Protein AF-A0AAW8JC91-F1 (afdb_monomer_lite)

Structure (mmCIF, N/CA/C/O backbone):
data_AF-A0AAW8JC91-F1
#
_entry.id   AF-A0AAW8JC91-F1
#
loop_
_atom_site.group_PDB
_atom_site.id
_atom_site.type_symbol
_atom_site.label_atom_id
_atom_site.label_alt_id
_atom_site.label_comp_id
_atom_site.label_asym_id
_atom_site.label_entity_id
_atom_site.label_seq_id
_atom_site.pdbx_PDB_ins_code
_atom_site.Cartn_x
_atom_site.Cartn_y
_atom_site.Cartn_z
_atom_site.occupancy
_atom_site.B_iso_or_equiv
_atom_site.auth_seq_id
_atom_site.auth_comp_id
_atom_site.auth_asym_id
_atom_site.auth_atom_id
_atom_site.pdbx_PDB_model_num
ATOM 1 N N . MET A 1 1 ? 11.537 -19.827 -19.166 1.00 36.47 1 MET A N 1
ATOM 2 C CA . MET A 1 1 ? 11.098 -18.742 -20.071 1.00 36.47 1 MET A CA 1
ATOM 3 C C . MET A 1 1 ? 11.007 -17.469 -19.251 1.00 36.47 1 MET A C 1
ATOM 5 O O . MET A 1 1 ? 10.153 -17.377 -18.383 1.00 36.47 1 MET A O 1
ATOM 9 N N . LEU A 1 2 ? 11.974 -16.567 -19.423 1.00 44.66 2 LEU A N 1
ATOM 10 C CA . LEU A 1 2 ? 12.103 -15.345 -18.628 1.00 44.66 2 LEU A CA 1
ATOM 11 C C . LEU A 1 2 ? 11.009 -14.352 -19.037 1.00 44.66 2 LEU A C 1
ATOM 13 O O . LEU A 1 2 ? 10.974 -13.908 -20.182 1.00 44.66 2 LEU A O 1
ATOM 17 N N . TYR A 1 3 ? 10.119 -14.043 -18.097 1.00 44.03 3 TYR A N 1
ATOM 18 C CA . TYR A 1 3 ? 9.054 -13.052 -18.217 1.00 44.03 3 TYR A CA 1
ATOM 19 C C . TYR A 1 3 ? 9.702 -11.673 -18.433 1.00 44.03 3 TYR A C 1
ATOM 21 O O . TYR A 1 3 ? 10.143 -11.031 -17.480 1.00 44.03 3 TYR A O 1
ATOM 29 N N . ARG A 1 4 ? 9.863 -11.242 -19.693 1.00 53.16 4 ARG A N 1
ATOM 30 C CA . ARG A 1 4 ? 10.337 -9.887 -20.002 1.00 53.16 4 ARG A CA 1
ATOM 31 C C . ARG A 1 4 ? 9.214 -8.928 -19.639 1.00 53.16 4 ARG A C 1
ATOM 33 O O . ARG A 1 4 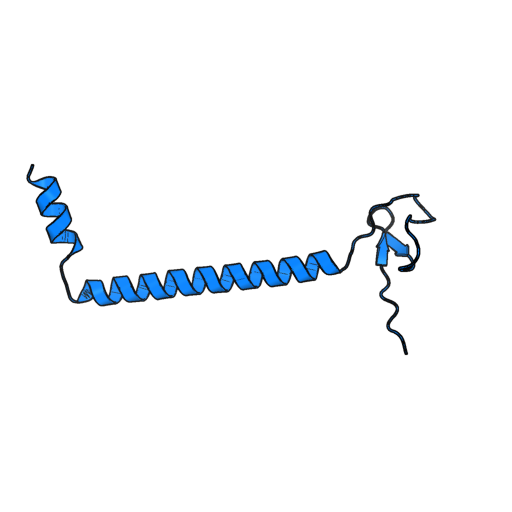? 8.281 -8.742 -20.410 1.00 53.16 4 ARG A O 1
ATOM 40 N N . TYR A 1 5 ? 9.288 -8.371 -18.435 1.00 54.16 5 TYR A N 1
ATOM 41 C CA . TYR A 1 5 ? 8.449 -7.253 -18.030 1.00 54.16 5 TYR A CA 1
ATOM 42 C C . TYR A 1 5 ? 8.586 -6.154 -19.086 1.00 54.16 5 TYR A C 1
ATOM 44 O O . TYR A 1 5 ? 9.664 -5.597 -19.285 1.00 54.16 5 TYR A O 1
ATOM 52 N N . HIS A 1 6 ? 7.504 -5.916 -19.819 1.00 59.22 6 HIS A N 1
ATOM 53 C CA . HIS A 1 6 ? 7.410 -4.832 -20.780 1.00 59.22 6 HIS A CA 1
ATOM 54 C C . HIS A 1 6 ? 7.145 -3.554 -19.987 1.00 59.22 6 HIS A C 1
ATOM 56 O O . HIS A 1 6 ? 6.092 -3.404 -19.366 1.00 59.22 6 HIS A O 1
ATOM 62 N N . TYR A 1 7 ? 8.132 -2.665 -19.941 1.00 62.59 7 TYR A N 1
ATOM 63 C CA . TYR A 1 7 ? 7.986 -1.369 -19.294 1.00 62.59 7 TYR A CA 1
ATOM 64 C C . TYR A 1 7 ? 7.411 -0.398 -20.324 1.00 62.59 7 TYR A C 1
ATOM 66 O O . TYR A 1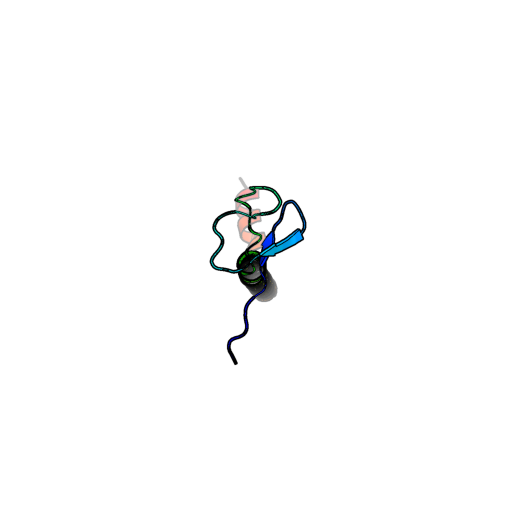 7 ? 7.840 -0.385 -21.475 1.00 62.59 7 TYR A O 1
ATOM 74 N N . HIS A 1 8 ? 6.425 0.405 -19.931 1.00 68.88 8 HIS A N 1
ATOM 75 C CA . HIS A 1 8 ? 5.853 1.427 -20.807 1.00 68.88 8 HIS A CA 1
ATOM 76 C C . HIS A 1 8 ? 6.454 2.793 -20.471 1.00 68.88 8 HIS A C 1
ATOM 78 O O . HIS A 1 8 ? 6.514 3.196 -19.303 1.00 68.88 8 HIS A O 1
ATOM 84 N N . CYS A 1 9 ? 6.900 3.519 -21.496 1.00 69.75 9 CYS A N 1
ATOM 85 C CA . CYS A 1 9 ? 7.327 4.905 -21.337 1.00 69.75 9 CYS A CA 1
ATOM 86 C C . CYS A 1 9 ? 6.123 5.791 -20.977 1.00 69.75 9 CYS A C 1
ATOM 88 O O . CYS A 1 9 ? 5.095 5.732 -21.645 1.00 69.75 9 CYS A O 1
ATOM 90 N N . ALA A 1 10 ? 6.237 6.651 -19.960 1.00 65.19 10 ALA A N 1
ATOM 91 C CA . ALA A 1 10 ? 5.126 7.506 -19.533 1.00 65.19 10 ALA A CA 1
ATOM 92 C C . ALA A 1 10 ? 4.778 8.625 -20.538 1.00 65.19 10 ALA A C 1
ATOM 94 O O . ALA A 1 10 ? 3.697 9.200 -20.451 1.00 65.19 10 ALA A O 1
ATOM 95 N N . CYS A 1 11 ? 5.683 8.944 -21.470 1.00 65.94 11 CYS A N 1
ATOM 96 C CA . CYS A 1 11 ? 5.528 10.046 -22.423 1.00 65.94 11 CYS A CA 1
ATOM 97 C C . CYS A 1 11 ? 4.807 9.624 -23.714 1.00 65.94 11 CYS A C 1
ATOM 99 O O . CYS A 1 11 ? 3.893 10.312 -24.158 1.00 65.94 11 CYS A O 1
ATOM 101 N N . CYS A 1 12 ? 5.172 8.477 -24.293 1.00 72.50 12 CYS A N 1
ATOM 102 C CA . CYS A 1 12 ? 4.625 7.997 -25.570 1.00 72.50 12 CYS A CA 1
ATOM 103 C C . CYS A 1 12 ? 3.960 6.611 -25.483 1.00 72.50 12 CYS A C 1
ATOM 105 O O . CYS A 1 12 ? 3.543 6.070 -26.502 1.00 72.50 12 CYS A O 1
ATOM 107 N N . ASN A 1 13 ? 3.871 6.013 -24.285 1.00 68.25 13 ASN A N 1
ATOM 108 C CA . ASN A 1 13 ? 3.383 4.644 -24.033 1.00 68.25 13 ASN A CA 1
ATOM 109 C C . ASN A 1 13 ? 4.093 3.534 -24.827 1.00 68.25 13 ASN A C 1
ATOM 111 O O . ASN A 1 13 ? 3.653 2.380 -24.805 1.00 68.25 13 ASN A O 1
ATOM 115 N N . HIS A 1 14 ? 5.215 3.851 -25.475 1.00 72.00 14 HIS A N 1
ATOM 116 C CA . HIS A 1 14 ? 6.008 2.886 -26.216 1.00 72.00 14 HIS A CA 1
ATOM 117 C C . HIS A 1 14 ? 6.585 1.817 -25.279 1.00 72.00 14 HIS A C 1
ATOM 119 O O . HIS A 1 14 ? 6.966 2.107 -24.137 1.00 72.00 14 HIS A O 1
ATOM 125 N N . ILE A 1 15 ? 6.617 0.578 -25.767 1.00 71.25 15 ILE A N 1
ATOM 126 C CA . ILE A 1 15 ? 7.121 -0.582 -25.034 1.00 71.25 15 ILE A CA 1
ATOM 127 C C . ILE A 1 15 ? 8.644 -0.525 -25.076 1.00 71.25 15 ILE A C 1
ATOM 129 O O . ILE A 1 15 ? 9.244 -0.694 -26.133 1.00 71.25 15 ILE A O 1
ATOM 133 N N . VAL A 1 16 ? 9.267 -0.293 -23.927 1.00 66.94 16 VAL A N 1
ATOM 134 C CA . VAL A 1 16 ? 10.722 -0.217 -23.797 1.00 66.94 16 VAL A CA 1
ATOM 135 C C . VAL A 1 16 ? 11.270 -1.452 -23.088 1.00 66.94 16 VAL A C 1
ATOM 137 O O . VAL A 1 16 ? 10.625 -2.051 -22.219 1.00 66.94 16 VAL A O 1
ATOM 140 N N . GLY A 1 17 ? 12.472 -1.860 -23.496 1.00 66.56 17 GLY A N 1
ATOM 141 C CA . GLY A 1 17 ? 13.238 -2.897 -22.810 1.00 66.56 17 GLY A CA 1
ATOM 142 C C . GLY A 1 17 ? 13.752 -2.400 -21.458 1.00 66.56 17 GLY A C 1
ATOM 143 O O . GLY A 1 17 ? 14.033 -1.216 -21.291 1.00 66.56 17 GLY A O 1
ATOM 144 N N . SER A 1 18 ? 13.886 -3.307 -20.484 1.00 60.88 18 SER A N 1
ATOM 145 C CA . SER A 1 18 ? 14.388 -2.990 -19.133 1.00 60.88 18 SER A CA 1
ATOM 146 C C . SER A 1 18 ? 15.827 -2.446 -19.111 1.00 60.88 18 SER A C 1
ATOM 148 O O . SER A 1 18 ? 16.269 -1.941 -18.083 1.00 60.88 18 SER A O 1
ATOM 150 N N . ASP A 1 19 ? 16.569 -2.606 -20.204 1.00 62.19 19 ASP A N 1
ATOM 151 C CA . ASP A 1 19 ? 17.955 -2.185 -20.402 1.00 62.19 19 ASP A CA 1
ATOM 152 C C . ASP A 1 19 ? 18.090 -0.736 -20.902 1.00 62.19 19 ASP A C 1
ATOM 154 O O . ASP A 1 19 ? 19.178 -0.159 -20.848 1.00 62.19 19 ASP A O 1
ATOM 158 N N . GLN A 1 20 ? 16.994 -0.126 -21.356 1.00 61.41 20 GLN A N 1
ATOM 159 C CA . GLN A 1 20 ? 17.006 1.205 -21.955 1.00 61.41 20 GLN A CA 1
ATOM 160 C C . GLN A 1 20 ? 16.787 2.272 -20.875 1.00 61.41 20 GLN A C 1
ATOM 162 O O . GLN A 1 20 ? 15.736 2.333 -20.242 1.00 61.41 20 GLN A O 1
ATOM 167 N N . LYS A 1 21 ? 17.810 3.111 -20.644 1.00 60.69 21 LYS A N 1
ATOM 168 C CA . LYS A 1 21 ? 17.786 4.215 -19.658 1.00 60.69 21 LYS A CA 1
ATOM 169 C C . LYS A 1 21 ? 16.914 5.396 -20.093 1.00 60.69 21 LYS A C 1
ATOM 171 O O . LYS A 1 21 ? 16.493 6.190 -19.255 1.00 60.69 21 LYS A O 1
ATOM 176 N N . GLU A 1 22 ? 16.660 5.492 -21.389 1.00 63.38 22 GLU A N 1
ATOM 177 C CA . GLU A 1 22 ? 15.895 6.535 -22.056 1.00 63.38 22 GLU A CA 1
ATOM 178 C C . GLU A 1 22 ? 15.015 5.886 -23.126 1.00 63.38 22 GLU A C 1
ATOM 180 O O . GLU A 1 22 ? 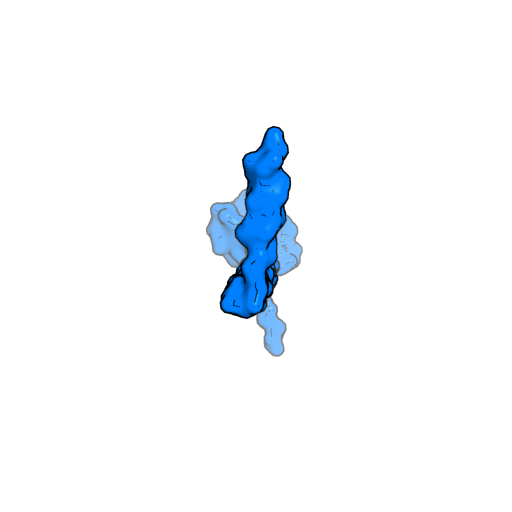15.389 4.874 -23.723 1.00 63.38 22 GLU A O 1
ATOM 185 N N . CYS A 1 23 ? 13.820 6.429 -23.351 1.00 69.19 23 CYS A N 1
ATOM 186 C CA . CYS A 1 23 ? 12.962 5.924 -24.415 1.00 69.19 23 CYS A CA 1
ATOM 187 C C . CYS A 1 23 ? 13.524 6.351 -25.785 1.00 69.19 23 CYS A C 1
ATOM 189 O O . CYS A 1 23 ? 13.635 7.556 -26.014 1.00 69.19 23 CYS A O 1
ATOM 191 N N . PRO A 1 24 ? 13.808 5.424 -26.719 1.00 68.31 24 PRO A N 1
ATOM 192 C CA . PRO A 1 24 ? 14.412 5.753 -28.015 1.00 68.31 24 PRO A CA 1
ATOM 193 C C . PRO A 1 24 ? 13.503 6.615 -28.903 1.00 68.31 24 PRO A C 1
ATOM 195 O O . PRO A 1 24 ? 13.990 7.338 -29.762 1.00 68.31 24 PRO A O 1
ATOM 198 N N . GLU A 1 25 ? 12.189 6.573 -28.668 1.00 69.75 25 GLU A N 1
ATOM 199 C CA . GLU A 1 25 ? 11.198 7.316 -29.455 1.00 69.75 25 GLU A CA 1
ATOM 200 C C . GLU A 1 25 ? 11.010 8.769 -28.993 1.00 69.75 25 GLU A C 1
ATOM 202 O O . GLU A 1 25 ? 10.667 9.633 -29.790 1.00 69.75 25 GLU A O 1
ATOM 207 N N . CYS A 1 26 ? 11.190 9.064 -27.701 1.00 70.44 26 CYS A N 1
ATOM 208 C CA . CYS A 1 26 ? 10.876 10.393 -27.151 1.00 70.44 26 CYS A CA 1
ATOM 209 C C . CYS A 1 26 ? 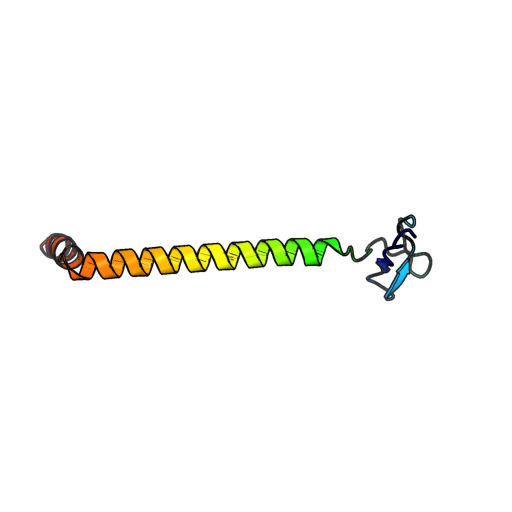11.971 10.998 -26.265 1.00 70.44 26 CYS A C 1
ATOM 211 O O . CYS A 1 26 ? 11.792 12.100 -25.753 1.00 70.44 26 CYS A O 1
ATOM 213 N N . GLY A 1 27 ? 13.072 10.280 -26.019 1.00 67.25 27 GLY A N 1
ATOM 214 C CA . GLY A 1 27 ? 14.153 10.699 -25.120 1.00 67.25 27 GLY A CA 1
ATOM 215 C C . GLY A 1 27 ? 13.735 10.839 -23.651 1.00 67.25 27 GLY A C 1
ATOM 216 O O . GLY A 1 27 ? 14.501 11.328 -22.824 1.00 67.25 27 GLY A O 1
ATOM 217 N N . SER A 1 28 ? 12.507 10.448 -23.289 1.00 63.94 28 SER A N 1
ATOM 218 C CA . SER A 1 28 ? 12.017 10.601 -21.922 1.00 63.94 28 SER A CA 1
ATOM 219 C C . SER A 1 28 ? 12.682 9.585 -20.996 1.00 63.94 28 SER A C 1
ATOM 221 O O . SER A 1 28 ? 12.583 8.373 -21.202 1.00 63.94 28 SER A O 1
ATOM 223 N N . HIS A 1 29 ? 13.298 10.093 -19.930 1.00 64.38 29 HIS A N 1
ATOM 224 C CA . HIS A 1 29 ? 13.826 9.305 -18.812 1.00 64.38 29 HIS A CA 1
ATOM 225 C C . HIS A 1 29 ? 12.730 8.789 -17.861 1.00 64.38 29 HIS A C 1
ATOM 227 O O . HIS A 1 29 ? 13.020 8.058 -16.912 1.00 64.38 29 HIS A O 1
ATOM 233 N N . HIS A 1 30 ? 11.464 9.166 -18.072 1.00 58.12 30 HIS A N 1
ATOM 234 C CA . HIS A 1 30 ? 10.374 8.811 -17.167 1.00 58.12 30 HIS A CA 1
ATOM 235 C C . HIS A 1 30 ? 9.736 7.477 -17.581 1.00 58.12 30 HIS A C 1
ATOM 237 O O . HIS A 1 30 ? 8.714 7.412 -18.272 1.00 58.12 30 HIS A O 1
ATOM 243 N N . ILE A 1 31 ? 10.369 6.383 -17.164 1.00 62.47 31 ILE A N 1
ATOM 244 C CA . ILE A 1 31 ? 9.857 5.025 -17.359 1.00 62.47 31 ILE A CA 1
ATOM 245 C C . ILE A 1 31 ? 8.898 4.723 -16.205 1.00 62.47 31 ILE A C 1
ATOM 247 O O . ILE A 1 31 ? 9.280 4.781 -15.034 1.00 62.47 31 ILE A O 1
ATOM 251 N N . ARG A 1 32 ? 7.632 4.420 -16.517 1.00 57.25 32 ARG A N 1
ATOM 252 C CA . ARG A 1 32 ? 6.613 4.131 -15.503 1.00 57.25 32 ARG A CA 1
ATOM 253 C C . ARG A 1 32 ? 6.925 2.767 -14.894 1.00 57.25 32 ARG A C 1
ATOM 255 O O . ARG A 1 32 ? 6.622 1.734 -15.487 1.00 57.25 32 ARG A O 1
ATOM 262 N N . SER A 1 33 ? 7.589 2.752 -13.738 1.00 59.19 33 SER A N 1
ATOM 263 C CA . SER A 1 33 ? 7.983 1.490 -13.120 1.00 59.19 33 SER A CA 1
ATOM 264 C C . SER A 1 33 ? 6.758 0.791 -12.494 1.00 59.19 33 SER A C 1
ATOM 266 O O . SER A 1 33 ? 5.949 1.430 -11.812 1.00 59.19 33 SER A O 1
ATOM 268 N N . PRO A 1 34 ? 6.609 -0.532 -12.686 1.00 59.56 34 PRO A N 1
ATOM 269 C CA . PRO A 1 34 ? 5.515 -1.333 -12.134 1.00 59.56 34 PRO A CA 1
ATOM 270 C C . PRO A 1 34 ? 5.530 -1.390 -10.596 1.00 59.56 34 PRO A C 1
ATOM 272 O O . PRO A 1 34 ? 4.550 -1.799 -9.980 1.00 59.56 34 PRO A O 1
ATOM 275 N N . ILE A 1 35 ? 6.622 -0.947 -9.964 1.00 65.81 35 ILE A N 1
ATOM 276 C CA . ILE A 1 35 ? 6.814 -0.945 -8.508 1.00 65.81 35 ILE A CA 1
ATOM 277 C C . ILE A 1 35 ? 5.867 0.045 -7.833 1.00 65.81 35 ILE A C 1
ATOM 279 O O . ILE A 1 35 ? 5.409 -0.207 -6.722 1.00 65.81 35 ILE A O 1
ATOM 283 N N . SER A 1 36 ? 5.534 1.147 -8.508 1.00 65.56 36 SER A N 1
ATOM 284 C CA . SER A 1 36 ? 4.675 2.182 -7.938 1.00 65.56 36 SER A CA 1
ATOM 285 C C . SER A 1 36 ? 3.324 1.609 -7.492 1.00 65.56 36 SER A C 1
ATOM 287 O O . SER A 1 36 ? 2.913 1.842 -6.360 1.00 65.56 36 SER A O 1
ATOM 289 N N . LEU A 1 37 ? 2.689 0.764 -8.315 1.00 74.62 37 LEU A N 1
ATOM 290 C CA . LEU A 1 37 ? 1.427 0.099 -7.964 1.00 74.62 37 LEU A CA 1
ATOM 291 C C . LEU A 1 37 ? 1.570 -0.856 -6.775 1.00 74.62 37 LEU A C 1
ATOM 293 O O . LEU A 1 37 ? 0.686 -0.916 -5.923 1.00 74.62 37 LEU A O 1
ATOM 297 N N . TRP A 1 38 ? 2.683 -1.585 -6.703 1.00 76.69 38 TRP A N 1
ATOM 298 C CA . TRP A 1 38 ? 2.943 -2.526 -5.616 1.00 76.69 38 TRP A CA 1
ATOM 299 C C . TRP A 1 38 ? 3.133 -1.798 -4.282 1.00 76.69 38 TRP A C 1
ATOM 301 O O . TRP A 1 38 ? 2.535 -2.168 -3.275 1.00 76.69 38 TRP A O 1
ATOM 311 N N . VAL A 1 39 ? 3.883 -0.693 -4.299 1.00 85.75 39 VAL A N 1
ATOM 312 C CA . VAL A 1 39 ? 4.069 0.185 -3.139 1.00 85.75 39 VAL A CA 1
ATOM 313 C C . VAL A 1 39 ? 2.732 0.794 -2.714 1.00 85.75 39 VAL A C 1
ATOM 315 O O . VAL A 1 39 ? 2.382 0.711 -1.539 1.00 85.75 39 VAL A O 1
ATOM 318 N N . PHE A 1 40 ? 1.935 1.320 -3.651 1.00 87.56 40 PHE A N 1
ATOM 319 C CA . PHE A 1 40 ? 0.597 1.834 -3.339 1.00 87.56 40 PHE A CA 1
ATOM 320 C C . PHE A 1 40 ? -0.306 0.776 -2.697 1.00 87.56 40 PHE A C 1
ATOM 322 O O . PHE A 1 40 ? -1.009 1.080 -1.735 1.00 87.56 40 PHE A O 1
ATOM 329 N N . CYS A 1 41 ? -0.261 -0.467 -3.181 1.00 88.81 41 CYS A N 1
ATOM 330 C CA . CYS A 1 41 ? -1.029 -1.569 -2.611 1.00 88.81 41 CYS A CA 1
A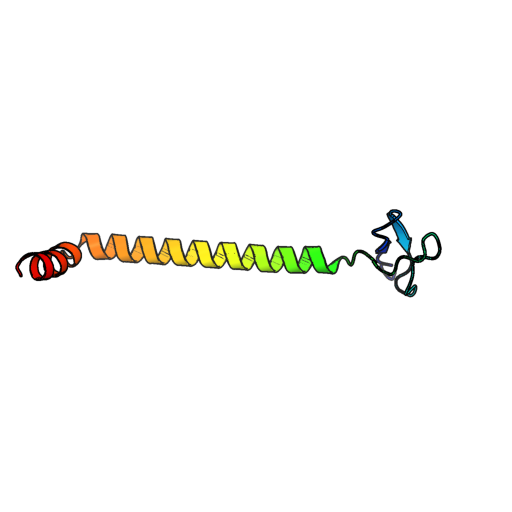TOM 331 C C . CYS A 1 41 ? -0.625 -1.856 -1.155 1.00 88.81 41 CYS A C 1
ATOM 333 O O . CYS A 1 41 ? -1.489 -1.932 -0.284 1.00 88.81 41 CYS A O 1
ATOM 335 N N . VAL A 1 42 ? 0.678 -1.923 -0.861 1.00 94.06 42 VAL A N 1
ATOM 336 C CA . VAL A 1 42 ? 1.185 -2.128 0.508 1.00 94.06 42 VAL A CA 1
ATOM 337 C C . VAL A 1 42 ? 0.766 -0.985 1.439 1.00 94.06 42 VAL A C 1
ATOM 339 O O . VAL A 1 42 ? 0.297 -1.237 2.550 1.00 94.06 42 VAL A O 1
ATOM 342 N N . PHE A 1 43 ? 0.871 0.266 0.984 1.00 95.81 43 PHE A N 1
ATOM 343 C CA . PHE A 1 43 ? 0.431 1.427 1.764 1.00 95.81 43 PHE A CA 1
ATOM 344 C C . PHE A 1 43 ? -1.075 1.406 2.043 1.00 95.81 43 PHE A C 1
ATOM 346 O O . PHE A 1 43 ? -1.487 1.651 3.176 1.00 95.81 43 PHE A O 1
ATOM 353 N N . ALA A 1 44 ? -1.898 1.076 1.047 1.00 96.12 44 ALA A N 1
ATOM 354 C CA . ALA A 1 44 ? -3.342 0.962 1.229 1.00 96.12 44 ALA A CA 1
ATOM 355 C C . ALA A 1 44 ? -3.696 -0.121 2.263 1.00 96.12 44 ALA A C 1
ATOM 357 O O . ALA A 1 44 ? -4.502 0.129 3.160 1.00 96.12 44 ALA A O 1
ATOM 358 N N . CYS A 1 45 ? -3.046 -1.287 2.200 1.00 96.00 45 CYS A N 1
ATOM 359 C CA . CYS A 1 45 ? -3.226 -2.352 3.188 1.00 96.00 45 CYS A CA 1
ATOM 360 C C . CYS A 1 45 ? -2.868 -1.890 4.609 1.00 96.00 45 CYS A C 1
ATOM 362 O O . CYS A 1 45 ? -3.618 -2.168 5.545 1.00 96.00 45 CYS A O 1
ATOM 364 N N . LEU A 1 46 ? -1.772 -1.141 4.781 1.00 96.69 46 LEU A N 1
ATOM 365 C CA . LEU A 1 46 ? -1.403 -0.582 6.086 1.00 96.69 46 LEU A CA 1
ATOM 366 C C . LEU A 1 46 ? -2.462 0.382 6.631 1.00 96.69 46 LEU A C 1
ATOM 368 O O . LEU A 1 46 ? -2.794 0.310 7.813 1.00 96.69 46 LEU A O 1
ATOM 372 N N . ILE A 1 47 ? -3.027 1.247 5.784 1.00 97.25 47 ILE A N 1
ATOM 373 C CA . ILE A 1 47 ? -4.089 2.179 6.191 1.00 97.25 47 ILE A CA 1
ATOM 374 C C . ILE A 1 47 ? -5.323 1.412 6.675 1.00 97.25 47 ILE A C 1
ATOM 376 O O . ILE A 1 47 ? -5.879 1.745 7.719 1.00 97.25 47 ILE A O 1
ATOM 380 N N . VAL A 1 48 ? -5.730 0.359 5.961 1.00 97.44 48 VAL A N 1
ATOM 381 C CA . VAL A 1 48 ? -6.881 -0.469 6.354 1.00 97.44 48 VAL A CA 1
ATOM 382 C C . VAL A 1 48 ? -6.656 -1.114 7.723 1.00 97.44 48 VAL A C 1
ATOM 384 O O . VAL A 1 48 ? -7.544 -1.055 8.573 1.00 97.44 48 VAL A O 1
ATOM 387 N N . VAL A 1 49 ? -5.468 -1.672 7.975 1.00 96.94 49 VAL A N 1
ATOM 388 C CA . VAL A 1 49 ? -5.122 -2.262 9.280 1.00 96.94 49 VAL A CA 1
ATOM 389 C C . VAL A 1 49 ? -5.142 -1.209 10.389 1.00 96.94 49 VAL A C 1
ATOM 391 O O . VAL A 1 49 ? -5.662 -1.472 11.476 1.00 96.94 49 VAL A O 1
ATOM 394 N N . LEU A 1 50 ? -4.624 -0.007 10.122 1.00 96.75 50 LEU A N 1
ATOM 395 C CA . LEU A 1 50 ? -4.631 1.095 11.082 1.00 96.75 50 LEU A CA 1
ATOM 396 C C . LEU A 1 50 ? -6.065 1.492 11.456 1.00 96.75 50 LEU A C 1
ATOM 398 O O . LEU A 1 50 ? -6.395 1.574 12.636 1.00 96.75 50 LEU A O 1
ATOM 402 N N . LEU A 1 51 ? -6.935 1.675 10.458 1.00 97.12 51 LEU A N 1
ATOM 403 C CA . LEU A 1 51 ? -8.345 2.003 10.668 1.00 97.12 51 LEU A CA 1
ATOM 404 C C . LEU A 1 51 ? -9.071 0.896 11.433 1.00 97.12 51 LEU A C 1
ATOM 406 O O . LEU A 1 51 ? -9.783 1.183 12.391 1.00 97.12 51 LEU A O 1
ATOM 410 N N . PHE A 1 52 ? -8.856 -0.367 11.059 1.00 96.31 52 PHE A N 1
ATOM 411 C CA . PHE A 1 52 ? -9.450 -1.506 11.755 1.00 96.31 52 PHE A CA 1
ATOM 412 C C . PHE A 1 52 ? -9.020 -1.562 13.225 1.00 96.31 52 PHE A C 1
ATOM 414 O O . PHE A 1 52 ? -9.842 -1.806 14.107 1.00 96.31 52 PHE A O 1
ATOM 421 N N . THR A 1 53 ? -7.746 -1.278 13.500 1.00 94.44 53 THR A N 1
ATOM 422 C CA . THR A 1 53 ? -7.202 -1.220 14.862 1.00 94.44 53 THR A CA 1
ATOM 423 C C . THR A 1 53 ? -7.823 -0.073 15.655 1.00 94.44 53 THR A C 1
ATOM 425 O O . THR A 1 53 ? -8.278 -0.288 16.775 1.00 94.44 53 THR A O 1
ATOM 428 N N . LEU A 1 54 ? -7.910 1.127 15.073 1.00 94.06 54 LEU A N 1
ATOM 429 C CA . LEU A 1 54 ? -8.536 2.288 15.712 1.00 94.06 54 LEU A CA 1
ATOM 430 C C . LEU A 1 54 ? -10.011 2.034 16.032 1.00 94.06 54 LEU A C 1
ATOM 432 O O . LEU A 1 54 ? -10.456 2.334 17.136 1.00 94.06 54 LEU A O 1
ATOM 436 N N . VAL A 1 55 ? -10.757 1.438 15.100 1.00 94.12 55 VAL A N 1
ATOM 437 C CA . VAL A 1 55 ? -12.159 1.059 15.321 1.00 94.12 55 VAL A CA 1
ATOM 438 C C . VAL A 1 55 ? -12.262 -0.004 16.411 1.00 94.12 55 VAL A C 1
ATOM 440 O O . VAL A 1 55 ? -13.107 0.115 17.291 1.00 94.12 55 VAL A O 1
ATOM 443 N N . SER A 1 56 ? -11.389 -1.013 16.400 1.00 87.94 56 SER A N 1
ATOM 444 C CA . SER A 1 56 ? -11.385 -2.073 17.415 1.00 87.94 56 SER A CA 1
ATOM 445 C C . SER A 1 56 ? -11.114 -1.520 18.816 1.00 87.94 56 SER A C 1
ATOM 447 O O . SER A 1 56 ? -11.831 -1.865 19.753 1.00 87.94 56 SER A O 1
ATOM 449 N N . LEU A 1 57 ? -10.142 -0.612 18.949 1.00 88.44 57 LEU A N 1
ATOM 450 C CA . LEU A 1 57 ? -9.855 0.093 20.199 1.00 88.44 57 LEU A CA 1
ATOM 451 C C . LEU A 1 57 ? -11.017 0.994 20.620 1.00 88.44 57 LEU A C 1
ATOM 453 O O . LEU A 1 57 ? -11.403 0.984 21.782 1.00 88.44 57 LEU A O 1
ATOM 457 N N . TYR A 1 58 ? -11.615 1.738 19.690 1.00 86.19 58 TYR A N 1
ATOM 458 C CA . TYR A 1 58 ? -12.768 2.585 19.985 1.00 86.19 58 TYR A CA 1
ATOM 459 C C . TYR A 1 58 ? -13.967 1.767 20.480 1.00 86.19 58 TYR A C 1
ATOM 461 O O . TYR A 1 58 ? -14.609 2.140 21.460 1.00 86.19 58 TYR A O 1
ATOM 469 N N . VAL A 1 59 ? -14.250 0.626 19.846 1.00 85.75 59 VAL A N 1
ATOM 470 C CA . VAL A 1 59 ? -15.312 -0.294 20.271 1.00 85.75 59 VAL A CA 1
ATOM 471 C C . VAL A 1 59 ? -15.003 -0.901 21.637 1.00 85.75 59 VAL A C 1
ATOM 473 O O . VAL A 1 59 ? -15.917 -0.991 22.450 1.00 85.75 59 VAL A O 1
ATOM 476 N N . GLN A 1 60 ? -13.752 -1.289 21.911 1.00 78.00 60 GLN A N 1
ATOM 477 C CA . GLN A 1 60 ? -13.336 -1.782 23.231 1.00 78.00 60 GLN A CA 1
ATOM 478 C C . GLN A 1 60 ? -13.531 -0.711 24.305 1.00 78.00 60 GLN A C 1
ATOM 480 O O . GLN A 1 60 ? -14.283 -0.936 25.242 1.00 78.00 60 GLN A O 1
ATOM 485 N N . VAL A 1 61 ? -12.992 0.492 24.099 1.00 74.06 61 VAL A N 1
ATOM 486 C CA . VAL A 1 61 ? -13.147 1.619 25.031 1.00 74.06 61 VAL A CA 1
ATOM 487 C C . VAL A 1 61 ? -14.619 1.968 25.249 1.00 74.06 61 VAL A C 1
ATOM 489 O O . VAL A 1 61 ? -15.030 2.209 26.380 1.00 74.06 61 VAL A O 1
ATOM 492 N N . THR A 1 62 ? -15.442 1.964 24.198 1.00 68.56 62 THR A N 1
ATOM 493 C CA . THR A 1 62 ? -16.879 2.264 24.311 1.00 68.56 62 THR A CA 1
ATOM 494 C C . THR A 1 62 ? -17.628 1.158 25.061 1.00 68.56 62 THR A C 1
ATOM 496 O O . THR A 1 62 ? -18.497 1.454 25.881 1.00 68.56 62 THR A O 1
ATOM 499 N N . ARG A 1 63 ? -17.275 -0.116 24.832 1.00 61.97 63 ARG A N 1
ATOM 500 C CA . ARG A 1 63 ? -17.816 -1.249 25.598 1.00 61.97 63 ARG A CA 1
ATOM 501 C C . ARG A 1 63 ? -17.423 -1.172 27.067 1.00 61.97 63 ARG A C 1
ATOM 503 O O . ARG A 1 63 ? -18.305 -1.267 27.906 1.00 61.97 63 ARG A O 1
ATOM 510 N N . ASP A 1 64 ? -16.151 -0.943 27.373 1.00 57.25 64 ASP A N 1
ATOM 511 C CA . ASP A 1 64 ? -15.664 -0.842 28.755 1.00 57.25 64 ASP A CA 1
ATOM 512 C C . ASP A 1 64 ? -16.245 0.391 29.474 1.00 57.25 64 ASP A C 1
ATOM 514 O O . ASP A 1 64 ? -16.534 0.352 30.668 1.00 57.25 64 ASP A O 1
ATOM 518 N N . THR A 1 65 ? -16.525 1.474 28.739 1.00 54.47 65 THR A N 1
ATOM 519 C CA . THR A 1 65 ? -17.228 2.663 29.262 1.00 54.47 65 THR A CA 1
ATOM 520 C C . THR A 1 65 ? -18.714 2.399 29.544 1.00 54.47 65 THR A C 1
ATOM 522 O O . THR A 1 65 ? -19.342 3.157 30.279 1.00 54.47 65 THR A O 1
ATOM 525 N N . SER A 1 66 ? -19.293 1.319 29.008 1.00 49.22 66 SER A N 1
ATOM 526 C CA . SER A 1 66 ? -20.691 0.951 29.273 1.00 49.22 66 SER A CA 1
ATOM 527 C C . SER A 1 66 ? -20.899 0.356 30.677 1.00 49.22 66 SER A C 1
ATOM 529 O O . SER A 1 66 ? -22.041 0.294 31.124 1.00 49.22 66 SER A O 1
ATOM 531 N N . ASP A 1 67 ? -19.822 -0.008 31.389 1.00 47.12 67 ASP A N 1
ATOM 532 C CA . ASP A 1 67 ? -19.870 -0.546 32.759 1.00 47.12 67 ASP A CA 1
ATOM 533 C C . ASP A 1 67 ? -19.252 0.382 33.833 1.00 47.12 67 ASP A C 1
ATOM 535 O O . ASP A 1 67 ? -19.371 0.084 35.021 1.00 47.12 67 ASP A O 1
ATOM 539 N N . LEU A 1 68 ? -18.639 1.533 33.489 1.00 50.59 68 LEU A N 1
ATOM 540 C CA . LEU A 1 68 ? -18.124 2.484 34.496 1.00 50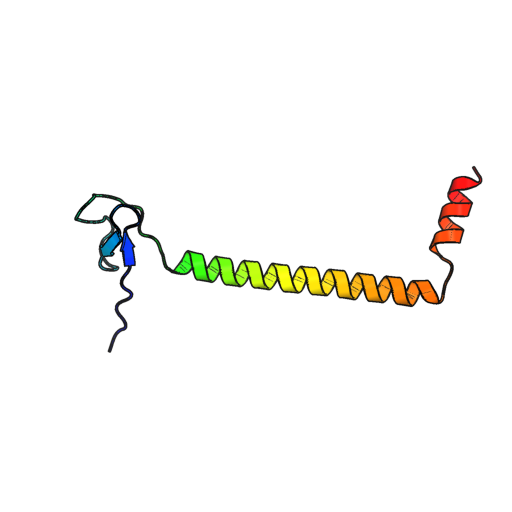.59 68 LEU A CA 1
ATOM 541 C C . LEU A 1 68 ? -18.267 3.984 34.121 1.00 50.59 68 LEU A C 1
ATOM 543 O O . LEU A 1 68 ? -17.776 4.421 33.078 1.00 50.59 68 LEU A O 1
ATOM 547 N N . PRO A 1 69 ? -18.837 4.828 35.015 1.00 49.81 69 PRO A N 1
ATOM 548 C CA . PRO A 1 69 ? -19.138 6.249 34.792 1.00 49.81 69 PRO A CA 1
ATOM 549 C C . PRO A 1 69 ? -17.895 7.157 34.931 1.00 49.81 69 PRO A C 1
ATOM 551 O O . PRO A 1 69 ? -17.847 8.069 35.761 1.00 49.81 69 PRO A O 1
ATOM 554 N N . ILE A 1 70 ? -16.848 6.930 34.135 1.00 55.84 70 ILE A N 1
ATOM 555 C CA . ILE A 1 70 ? -15.586 7.689 34.244 1.00 55.84 70 ILE A CA 1
ATOM 556 C C . ILE A 1 70 ? -15.607 9.026 33.485 1.00 55.84 70 ILE A C 1
ATOM 558 O O . ILE A 1 70 ? -15.020 10.003 33.948 1.00 55.84 70 ILE A O 1
ATOM 562 N N . SER A 1 71 ? -16.341 9.143 32.373 1.00 53.44 71 SER A N 1
ATOM 563 C CA . SER A 1 71 ? -16.418 10.431 31.660 1.00 53.44 71 SER A CA 1
ATOM 564 C C . SER A 1 71 ? -17.287 11.476 32.362 1.00 53.44 71 SER A C 1
ATOM 566 O O . SER A 1 71 ? -17.018 12.665 32.216 1.00 53.44 71 SER A O 1
ATOM 568 N N . GLN A 1 72 ? -18.293 11.078 33.149 1.00 56.44 72 GLN A N 1
ATOM 569 C CA . GLN A 1 72 ? -19.114 12.047 33.887 1.00 56.44 72 GLN A CA 1
ATOM 570 C C . GLN A 1 72 ? -18.405 12.562 35.142 1.00 56.44 72 GLN A C 1
ATOM 572 O O . GLN A 1 72 ? -18.472 13.752 35.425 1.00 56.44 72 GLN A O 1
ATOM 577 N N . SER A 1 73 ? -17.661 11.705 35.844 1.00 60.25 73 SER A N 1
ATOM 578 C CA . SER A 1 73 ? -16.962 12.080 37.078 1.00 60.25 73 SER A CA 1
ATOM 579 C C . SER A 1 73 ? -15.811 13.062 36.835 1.00 60.25 73 SER A C 1
ATOM 581 O O . SER A 1 73 ? -15.707 14.054 37.550 1.00 60.25 73 SER A O 1
ATOM 583 N N . ILE A 1 74 ? -14.988 12.871 35.798 1.00 64.31 74 ILE A N 1
ATOM 584 C CA . ILE A 1 74 ? -13.890 13.812 35.497 1.00 64.31 74 ILE A CA 1
ATOM 585 C C . ILE A 1 74 ? -14.431 15.151 34.972 1.00 64.31 74 ILE A C 1
ATOM 587 O O . ILE A 1 74 ? -13.954 16.214 35.371 1.00 64.31 74 ILE A O 1
ATOM 591 N N . PHE A 1 75 ? -15.455 15.123 34.115 1.00 61.41 75 PHE A N 1
ATOM 592 C CA . PHE A 1 75 ? -16.049 16.344 33.568 1.00 61.41 75 PHE A CA 1
ATOM 593 C C . PHE A 1 75 ? -16.832 17.139 34.629 1.00 61.41 75 PHE A C 1
ATOM 595 O O . PHE A 1 75 ? -16.799 18.368 34.616 1.00 61.41 75 PHE A O 1
ATOM 602 N N . GLU A 1 76 ? -17.479 16.468 35.591 1.00 58.69 76 GLU A N 1
ATOM 603 C CA . GLU A 1 76 ? -18.102 17.132 36.745 1.00 58.69 76 GLU A CA 1
ATOM 604 C C . GLU A 1 76 ? -17.080 17.800 37.669 1.00 58.69 76 GLU A C 1
ATOM 606 O O . GLU A 1 76 ? -17.334 18.906 38.146 1.00 58.69 76 GLU A O 1
ATOM 611 N N . VAL A 1 77 ? -15.917 17.181 37.895 1.00 62.66 77 VAL A N 1
ATOM 612 C CA . VAL A 1 77 ? -14.862 17.770 38.738 1.00 62.66 77 VAL A CA 1
ATOM 613 C C . VAL A 1 77 ? -14.266 19.022 38.087 1.00 62.66 77 VAL A C 1
ATOM 615 O O . VAL A 1 77 ? -13.989 19.993 38.784 1.00 62.66 77 VAL A O 1
ATOM 618 N N . ILE A 1 78 ? -14.133 19.045 36.758 1.00 72.19 78 ILE A N 1
ATOM 619 C CA . ILE A 1 78 ? -13.626 20.214 36.019 1.00 72.19 78 ILE A CA 1
ATOM 620 C C . ILE A 1 78 ? -14.676 21.334 35.943 1.00 72.19 78 ILE A C 1
ATOM 622 O O . ILE A 1 78 ? -14.324 22.506 36.001 1.00 72.19 78 ILE A O 1
ATOM 626 N N . LYS A 1 79 ? -15.968 20.998 35.835 1.00 73.06 79 LYS A N 1
ATOM 627 C CA . LYS A 1 79 ? -17.062 21.982 35.750 1.00 73.06 79 LYS A CA 1
ATOM 628 C C . LYS A 1 79 ? -17.404 22.640 37.099 1.00 73.06 79 LYS A C 1
ATOM 630 O O . LYS A 1 79 ? -18.076 23.668 37.116 1.00 73.06 79 LYS A O 1
ATOM 635 N N . LYS A 1 80 ? -17.002 22.043 38.227 1.00 66.69 80 LYS A N 1
ATOM 636 C CA . LYS A 1 80 ? -17.326 22.506 39.592 1.00 66.69 80 LYS A CA 1
ATOM 637 C C . LYS A 1 80 ? -16.290 23.478 40.192 1.00 66.69 80 LYS A C 1
ATOM 639 O O . LYS A 1 80 ? -16.328 23.738 41.393 1.00 66.69 80 LYS A O 1
ATOM 644 N N . ASN A 1 81 ? -15.402 24.030 39.370 1.00 45.22 81 ASN A N 1
ATOM 645 C CA . ASN A 1 81 ? -14.506 25.137 39.709 1.00 45.22 81 ASN A CA 1
ATOM 646 C C . ASN A 1 81 ? -14.688 26.275 38.704 1.00 45.22 81 ASN A C 1
ATOM 648 O O . ASN A 1 81 ? -14.568 27.443 39.125 1.00 45.22 81 ASN A O 1
#

Foldseek 3Di:
DDDQPQWAAPPPRDGDGPPDCADPVPRDNRTPDPVVVVVVVVVVVVVVVVVVVVVVVVVVVVVVCVPDVPVVVVVVVVVVD

Radius of gyration: 26.95 Å; chains: 1; bounding box: 39×44×69 Å

pLDDT: mean 70.09, std 15.65, range [36.47, 97.44]

Sequence (81 aa):
MLYRYHYHCACCNHIVGSDQKECPECGSHHIRSPISLWVFCVFACLIVVLLFTLVSLYVQVTRDTSDLPISQSIFEVIKKN

Organism: NCBI:txid632955

Secondary structure (DSSP, 8-state):
------EEETTT--EE-TT-SS-TTT----EE-THHHHHHHHHHHHHHHHHHHHHHHHHHHHHHHTS--HHHHHHHHHHT-